Protein AF-A0A1H0NY35-F1 (afdb_monomer_lite)

Structure (mmCIF, N/CA/C/O backbone):
data_AF-A0A1H0NY35-F1
#
_entry.id   AF-A0A1H0NY35-F1
#
loop_
_atom_site.group_PDB
_atom_site.id
_atom_site.type_symbol
_atom_site.label_atom_id
_atom_site.label_alt_id
_atom_site.label_comp_id
_atom_site.label_asym_id
_atom_site.label_entity_id
_atom_site.label_seq_id
_atom_site.pdbx_PDB_ins_code
_atom_site.Cartn_x
_atom_site.Cartn_y
_atom_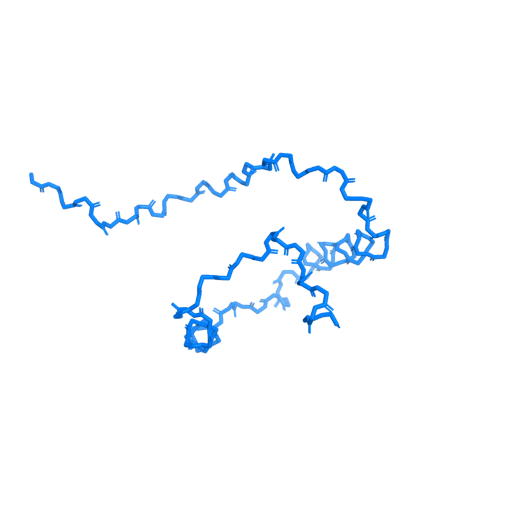site.Cartn_z
_atom_site.occupancy
_atom_site.B_iso_or_equiv
_atom_site.auth_seq_id
_atom_site.auth_comp_id
_atom_site.auth_asym_id
_atom_site.auth_atom_id
_atom_site.pdbx_PDB_model_num
ATOM 1 N N . MET A 1 1 ? -32.266 1.946 -14.266 1.00 39.09 1 MET A N 1
ATOM 2 C CA . MET A 1 1 ? -32.104 0.847 -13.294 1.00 39.09 1 MET A CA 1
ATOM 3 C C . MET A 1 1 ? -30.608 0.630 -13.138 1.00 39.09 1 MET A C 1
ATOM 5 O O . MET A 1 1 ? -30.018 0.021 -14.014 1.00 39.09 1 MET A O 1
ATOM 9 N N . ASN A 1 2 ? -29.995 1.227 -12.117 1.0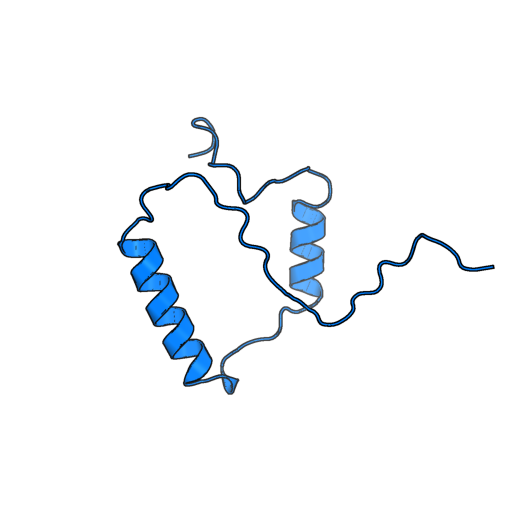0 44.34 2 ASN A N 1
ATOM 10 C CA . ASN A 1 2 ? -28.573 1.056 -11.812 1.00 44.34 2 ASN A CA 1
ATOM 11 C C . ASN A 1 2 ? -28.507 0.396 -10.433 1.00 44.34 2 ASN A C 1
ATOM 13 O O . ASN A 1 2 ? -29.099 0.919 -9.490 1.00 44.34 2 ASN A O 1
ATOM 17 N N . ASP A 1 3 ? -27.886 -0.776 -10.357 1.00 46.75 3 ASP A N 1
ATOM 18 C CA . ASP A 1 3 ? -27.732 -1.555 -9.127 1.00 46.75 3 ASP A CA 1
ATOM 19 C C . ASP A 1 3 ? -26.685 -0.874 -8.217 1.00 46.75 3 ASP A C 1
ATOM 21 O O . ASP A 1 3 ? -25.556 -0.661 -8.662 1.00 46.75 3 ASP A O 1
ATOM 25 N N . PRO A 1 4 ? -27.021 -0.471 -6.977 1.00 52.97 4 PRO A N 1
ATOM 26 C CA . PRO A 1 4 ? -26.141 0.341 -6.132 1.00 52.97 4 PRO A CA 1
ATOM 27 C C . PRO A 1 4 ? -25.026 -0.442 -5.406 1.00 52.97 4 PRO A C 1
ATOM 29 O O . PRO A 1 4 ? -24.437 0.096 -4.471 1.00 52.97 4 PRO A O 1
ATOM 32 N N . ARG A 1 5 ? -24.724 -1.696 -5.779 1.00 55.28 5 ARG A N 1
ATOM 33 C CA . ARG A 1 5 ? -23.778 -2.556 -5.029 1.00 55.28 5 ARG A CA 1
ATOM 34 C C . ARG A 1 5 ? -22.441 -2.867 -5.702 1.00 55.28 5 ARG A C 1
ATOM 36 O O . ARG A 1 5 ? -21.713 -3.716 -5.200 1.00 55.28 5 ARG A O 1
ATOM 43 N N . ILE A 1 6 ? -22.077 -2.183 -6.784 1.00 52.34 6 ILE A N 1
ATOM 44 C CA . ILE A 1 6 ? -20.719 -2.294 -7.338 1.00 52.34 6 ILE A CA 1
ATOM 45 C C . ILE A 1 6 ? -19.943 -1.023 -6.976 1.00 52.34 6 ILE A C 1
ATOM 47 O O . ILE A 1 6 ? -20.265 0.040 -7.514 1.00 52.34 6 ILE A O 1
ATOM 51 N N . PRO A 1 7 ? -18.942 -1.081 -6.078 1.00 41.91 7 PRO A N 1
ATOM 52 C CA . PRO A 1 7 ? -18.064 0.056 -5.860 1.00 41.91 7 PRO A CA 1
ATOM 53 C C . PRO A 1 7 ? -17.268 0.303 -7.147 1.00 41.91 7 PRO A C 1
ATOM 55 O O . PRO A 1 7 ? -16.512 -0.548 -7.611 1.00 41.91 7 PRO A O 1
ATOM 58 N N . ASN A 1 8 ? -17.491 1.466 -7.756 1.00 39.97 8 ASN A N 1
ATOM 59 C CA . ASN A 1 8 ? -16.713 1.947 -8.888 1.00 39.97 8 ASN A CA 1
ATOM 60 C C . ASN A 1 8 ? -15.312 2.310 -8.383 1.00 39.97 8 ASN A C 1
ATOM 62 O O . ASN A 1 8 ? -15.138 3.340 -7.732 1.00 39.97 8 ASN A O 1
ATOM 66 N N . ILE A 1 9 ? -14.328 1.449 -8.649 1.00 45.53 9 ILE A N 1
ATOM 67 C CA . ILE A 1 9 ? -12.918 1.707 -8.348 1.00 45.53 9 ILE A CA 1
ATOM 68 C C . ILE A 1 9 ? -12.386 2.668 -9.422 1.00 45.53 9 ILE A C 1
ATOM 70 O O . ILE A 1 9 ? -11.630 2.288 -10.314 1.00 45.53 9 ILE A O 1
ATOM 74 N N . THR A 1 10 ? -12.839 3.922 -9.385 1.00 45.97 10 THR A N 1
ATOM 75 C CA . THR A 1 10 ? -12.196 4.999 -10.139 1.00 45.97 10 THR A CA 1
ATOM 76 C C . THR A 1 10 ? -10.831 5.256 -9.504 1.00 45.97 10 THR A C 1
ATOM 78 O O . THR A 1 10 ? -10.713 5.334 -8.282 1.00 45.97 10 THR A O 1
ATOM 81 N N . ALA A 1 11 ? -9.805 5.357 -10.346 1.00 46.34 11 ALA A N 1
ATOM 82 C CA . ALA A 1 11 ? -8.382 5.451 -10.029 1.00 46.34 11 ALA A CA 1
ATOM 83 C C . ALA A 1 11 ? -7.942 6.766 -9.347 1.00 46.34 11 ALA A C 1
ATOM 85 O O . ALA A 1 11 ? -6.880 7.301 -9.652 1.00 46.34 11 ALA A O 1
ATOM 86 N N . ASP A 1 12 ? -8.722 7.272 -8.399 1.00 44.09 12 ASP A N 1
ATOM 87 C CA . ASP A 1 12 ? -8.375 8.426 -7.577 1.00 44.09 12 ASP A CA 1
ATOM 88 C C . ASP A 1 12 ? -8.041 7.942 -6.165 1.00 44.09 12 ASP A C 1
ATOM 90 O O . ASP A 1 12 ? -8.771 8.176 -5.202 1.00 44.09 12 ASP A O 1
ATOM 94 N N . ASN A 1 13 ? -6.909 7.244 -6.040 1.00 52.34 13 ASN A N 1
ATOM 95 C CA . ASN A 1 13 ? -6.281 6.966 -4.749 1.00 52.34 13 ASN A CA 1
ATOM 96 C C . ASN A 1 13 ? -5.728 8.277 -4.160 1.00 52.34 13 ASN A C 1
ATOM 98 O O . ASN A 1 13 ? -4.520 8.503 -4.090 1.00 52.34 13 ASN A O 1
ATOM 102 N N . ARG A 1 14 ? -6.622 9.190 -3.779 1.00 43.81 14 ARG A N 1
ATOM 103 C CA . ARG A 1 14 ? -6.288 10.317 -2.921 1.00 43.81 14 ARG A CA 1
ATOM 104 C C . ARG A 1 14 ? -6.423 9.811 -1.497 1.00 43.81 14 ARG A C 1
ATOM 106 O O . ARG A 1 14 ? -7.513 9.834 -0.933 1.00 43.81 14 ARG A O 1
ATOM 113 N N . VAL A 1 15 ? -5.305 9.367 -0.928 1.00 46.72 15 VAL A N 1
ATOM 114 C CA . VAL A 1 15 ? -5.175 9.157 0.514 1.00 46.72 15 VAL A CA 1
ATOM 115 C C . VAL A 1 15 ? -5.531 10.485 1.185 1.00 46.72 15 VAL A C 1
ATOM 117 O O . VAL A 1 15 ? -4.750 11.436 1.189 1.00 46.72 15 VAL A O 1
ATOM 120 N N . GLN A 1 16 ? -6.763 10.598 1.674 1.00 41.66 16 GLN A N 1
ATOM 121 C CA . GLN A 1 16 ? -7.132 11.639 2.618 1.00 41.66 16 GLN A CA 1
ATOM 122 C C . GLN A 1 16 ? -6.483 11.225 3.932 1.00 41.66 16 GLN A C 1
ATOM 124 O O . GLN A 1 16 ? -7.002 10.375 4.649 1.00 41.66 16 GLN A O 1
ATOM 129 N N . SER A 1 17 ? -5.296 11.771 4.203 1.00 45.62 17 SER A N 1
ATOM 130 C CA . SER A 1 17 ? -4.676 11.698 5.520 1.00 45.62 17 SER A CA 1
ATOM 131 C C . SER A 1 17 ? -5.568 12.463 6.493 1.00 45.62 17 SER A C 1
ATOM 133 O O . SER A 1 17 ? -5.385 13.657 6.721 1.00 45.62 17 SER A O 1
ATOM 135 N N . ASN A 1 18 ? -6.580 11.783 7.023 1.00 46.38 18 ASN A N 1
ATOM 136 C CA . ASN A 1 18 ? -7.240 12.211 8.239 1.00 46.38 18 ASN A CA 1
ATOM 137 C C . ASN A 1 18 ? -6.141 12.209 9.299 1.00 46.38 18 ASN A C 1
ATOM 139 O O . ASN A 1 18 ? -5.498 11.183 9.509 1.00 46.38 18 ASN A O 1
ATOM 143 N N . THR A 1 19 ? -5.846 13.383 9.852 1.00 45.75 19 THR A N 1
ATOM 144 C CA . THR A 1 19 ? -4.812 13.583 10.863 1.00 45.75 19 THR A CA 1
ATOM 145 C C . THR A 1 19 ? -5.033 12.593 12.000 1.00 45.75 19 THR A C 1
ATOM 147 O O . THR A 1 19 ? -5.911 12.791 12.834 1.00 45.75 19 THR A O 1
ATOM 150 N N . ALA A 1 20 ? -4.253 11.513 12.007 1.00 50.66 20 ALA A N 1
ATOM 151 C CA . ALA A 1 20 ? -3.995 10.768 13.219 1.00 50.66 20 ALA A CA 1
ATOM 152 C C . ALA A 1 20 ? -3.345 11.757 14.192 1.00 50.66 20 ALA A C 1
ATOM 154 O O . ALA A 1 20 ? -2.486 12.547 13.782 1.00 50.66 20 ALA A O 1
ATOM 155 N N . GLU A 1 21 ? -3.786 11.747 15.451 1.00 50.12 21 GLU A N 1
ATOM 156 C CA . GLU A 1 21 ? -3.072 12.390 16.558 1.00 50.12 21 GLU A CA 1
ATOM 157 C C . GLU A 1 21 ? -1.563 12.151 16.381 1.00 50.12 21 GLU A C 1
ATOM 159 O O . GLU A 1 21 ? -1.202 11.063 15.917 1.00 50.12 21 GLU A O 1
ATOM 164 N N . PRO A 1 22 ? -0.679 13.124 16.681 1.00 48.72 22 PRO A N 1
ATOM 165 C CA . PRO A 1 22 ? 0.754 12.982 16.462 1.00 48.72 22 PRO A CA 1
ATOM 166 C C . PRO A 1 22 ? 1.305 11.896 17.391 1.00 48.72 22 PRO A C 1
ATOM 168 O O . PRO A 1 22 ? 1.844 12.160 18.461 1.00 48.72 22 PRO A O 1
ATOM 171 N N . MET A 1 23 ? 1.154 10.645 16.970 1.00 56.81 23 MET A N 1
ATOM 172 C CA . MET A 1 23 ? 1.974 9.539 17.395 1.00 56.81 23 MET A CA 1
ATOM 173 C C . MET A 1 23 ? 3.363 9.943 16.935 1.00 56.81 23 MET A C 1
ATOM 175 O O . MET A 1 23 ? 3.576 10.090 15.729 1.00 56.81 23 MET A O 1
ATOM 179 N N . GLU A 1 24 ? 4.261 10.227 17.877 1.00 58.56 24 GLU A N 1
ATOM 180 C CA . GLU A 1 24 ? 5.677 10.463 17.602 1.00 58.56 24 GLU A CA 1
ATOM 181 C C . GLU A 1 24 ? 6.144 9.343 16.672 1.00 58.56 24 GLU A C 1
ATOM 183 O O . GLU A 1 24 ? 6.334 8.201 17.098 1.00 58.56 24 GLU A O 1
ATOM 188 N N . ALA A 1 25 ? 6.206 9.632 15.369 1.00 61.47 25 ALA A N 1
ATOM 189 C CA . ALA A 1 25 ? 6.481 8.616 14.377 1.00 61.47 25 ALA A CA 1
ATOM 190 C C . ALA A 1 25 ? 7.861 8.078 14.718 1.00 61.47 25 ALA A C 1
ATOM 192 O O . ALA A 1 25 ? 8.840 8.831 14.696 1.00 61.47 25 ALA A O 1
ATOM 193 N N . HIS A 1 26 ? 7.931 6.800 15.099 1.00 73.12 26 HIS A N 1
ATOM 194 C CA . HIS A 1 26 ? 9.187 6.184 15.492 1.00 73.12 26 HIS A CA 1
ATOM 195 C C . HIS A 1 26 ? 10.208 6.478 14.394 1.00 73.12 26 HIS A C 1
ATOM 197 O O . HIS A 1 26 ? 10.045 6.050 13.254 1.00 73.12 26 HIS A O 1
ATOM 203 N N . HIS A 1 27 ? 11.252 7.242 14.722 1.00 78.44 27 HIS A N 1
ATOM 204 C CA . HIS A 1 27 ? 12.215 7.747 13.739 1.00 78.44 27 HIS A CA 1
ATOM 205 C C . HIS A 1 27 ? 12.836 6.611 12.897 1.00 78.44 27 HIS A C 1
ATOM 207 O O . HIS A 1 27 ? 13.220 6.803 11.742 1.00 78.44 27 HIS A O 1
ATOM 213 N N . SER A 1 28 ? 12.909 5.402 13.461 1.00 77.19 28 SER A N 1
ATOM 214 C CA . SER A 1 28 ? 13.292 4.173 12.763 1.00 77.19 28 SER A CA 1
ATOM 215 C C . SER A 1 28 ? 12.303 3.758 11.668 1.00 77.19 28 SER A C 1
ATOM 217 O O . SER A 1 28 ? 12.742 3.378 10.583 1.00 77.19 28 SER A O 1
ATOM 219 N N . VAL A 1 29 ? 10.995 3.851 11.915 1.00 81.31 29 VAL A N 1
ATOM 220 C CA . VAL A 1 29 ? 9.941 3.541 10.939 1.00 81.31 29 VAL A CA 1
ATOM 221 C C . VAL A 1 29 ? 9.985 4.548 9.797 1.00 81.31 29 VAL A C 1
ATOM 223 O O . VAL A 1 29 ? 10.104 4.137 8.645 1.00 81.31 29 VAL A O 1
ATOM 226 N N . SER A 1 30 ? 10.015 5.851 10.096 1.00 82.62 30 SER A N 1
ATOM 227 C CA . SER A 1 30 ? 10.068 6.901 9.066 1.00 82.62 30 SER A CA 1
ATOM 228 C C . SER A 1 30 ? 11.286 6.745 8.151 1.00 82.62 30 SER A C 1
ATOM 230 O O . SER A 1 30 ? 11.143 6.702 6.931 1.00 82.62 30 SER A O 1
ATOM 232 N N . ARG A 1 31 ? 12.478 6.535 8.727 1.00 86.44 31 ARG A N 1
ATOM 233 C CA . ARG A 1 31 ? 13.704 6.296 7.948 1.00 86.44 31 ARG A CA 1
ATOM 234 C C . ARG A 1 31 ? 13.634 5.017 7.108 1.00 86.44 31 ARG A C 1
ATOM 236 O O . ARG A 1 31 ? 14.141 4.991 5.989 1.00 86.44 31 ARG A O 1
ATOM 243 N N . THR A 1 32 ? 13.034 3.953 7.640 1.00 88.50 32 THR A N 1
ATOM 244 C CA . THR A 1 32 ? 12.852 2.698 6.894 1.00 88.50 32 THR A CA 1
ATOM 245 C C . THR A 1 32 ? 11.940 2.907 5.686 1.00 88.50 32 THR A C 1
ATOM 247 O O . THR A 1 32 ? 12.265 2.449 4.592 1.00 88.50 32 THR A O 1
ATOM 250 N N . LEU A 1 33 ? 10.836 3.638 5.859 1.00 89.50 33 LEU A N 1
ATOM 251 C CA . LEU A 1 33 ? 9.891 3.936 4.781 1.00 89.50 33 LEU A CA 1
ATOM 252 C C . LEU A 1 33 ? 10.502 4.839 3.703 1.00 89.50 33 LEU A C 1
ATOM 254 O O . LEU A 1 33 ? 10.277 4.600 2.520 1.00 89.50 33 LEU A O 1
ATOM 258 N N . GLU A 1 34 ? 11.320 5.823 4.082 1.00 92.62 34 GLU A N 1
ATOM 259 C CA . GLU A 1 34 ? 12.066 6.655 3.127 1.00 92.62 34 GLU A CA 1
ATOM 260 C C . GLU A 1 34 ? 13.034 5.822 2.275 1.00 92.62 34 GLU A C 1
ATOM 262 O O . GLU A 1 34 ? 13.100 5.995 1.057 1.00 92.62 34 GLU A O 1
ATOM 267 N N . LEU A 1 35 ? 13.761 4.888 2.899 1.00 94.06 35 LEU A N 1
ATOM 268 C CA . LEU A 1 35 ? 14.699 4.011 2.198 1.00 94.06 35 LEU A CA 1
ATOM 269 C C . LEU A 1 35 ? 13.975 3.049 1.248 1.00 94.06 35 LEU A C 1
ATOM 271 O O . LEU A 1 35 ? 14.409 2.863 0.112 1.00 94.06 35 LEU A O 1
ATOM 275 N N . LEU A 1 36 ? 12.845 2.491 1.687 1.00 89.12 36 LEU A N 1
ATOM 276 C CA . LEU A 1 36 ? 11.985 1.657 0.851 1.00 89.12 36 LEU A CA 1
ATOM 277 C C . LEU A 1 36 ? 11.420 2.448 -0.339 1.00 89.12 36 LEU A C 1
ATOM 279 O O . LEU A 1 36 ? 11.474 1.972 -1.470 1.00 89.12 36 LEU A O 1
ATOM 283 N N . ALA A 1 37 ? 10.937 3.671 -0.107 1.00 91.00 37 ALA A N 1
ATOM 284 C CA . ALA A 1 37 ? 10.420 4.536 -1.165 1.00 91.00 37 ALA A CA 1
ATOM 285 C C . ALA A 1 37 ? 11.503 4.894 -2.197 1.00 91.00 37 ALA A C 1
ATOM 287 O O . ALA A 1 37 ? 11.233 4.918 -3.400 1.00 91.00 37 ALA A O 1
ATOM 288 N N . ALA A 1 38 ? 12.735 5.148 -1.750 1.00 94.25 38 ALA A N 1
ATOM 289 C CA . ALA A 1 38 ? 13.864 5.375 -2.646 1.00 94.25 38 ALA A CA 1
ATOM 290 C C . ALA A 1 38 ? 14.199 4.122 -3.481 1.00 94.25 38 ALA A C 1
ATOM 292 O O . 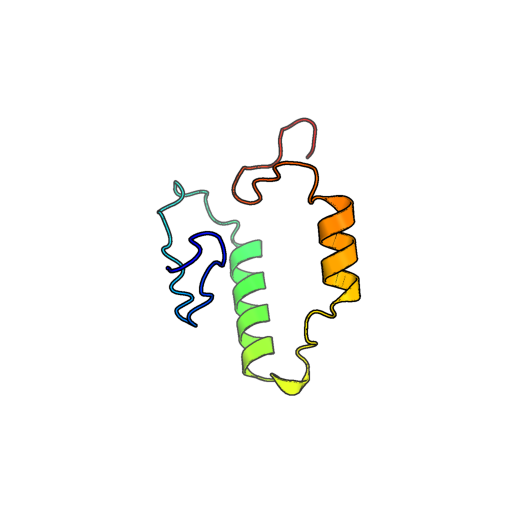ALA A 1 38 ? 14.399 4.246 -4.689 1.00 94.25 38 ALA A O 1
ATOM 293 N N . ASP A 1 39 ? 14.204 2.929 -2.871 1.00 92.69 39 ASP A N 1
ATOM 294 C CA . ASP A 1 39 ? 14.466 1.655 -3.564 1.00 92.69 39 ASP A CA 1
ATOM 295 C C . ASP A 1 39 ? 13.386 1.342 -4.613 1.00 92.69 39 ASP A C 1
ATOM 297 O O . ASP A 1 39 ? 13.713 1.000 -5.748 1.00 92.69 39 ASP A O 1
ATOM 301 N N . MET A 1 40 ? 12.107 1.545 -4.277 1.00 91.06 40 MET A N 1
ATOM 302 C CA . MET A 1 40 ? 10.979 1.344 -5.201 1.00 91.06 40 MET A CA 1
ATOM 303 C C . MET A 1 40 ? 11.045 2.279 -6.415 1.00 91.06 40 MET A C 1
ATOM 305 O O . MET A 1 40 ? 10.761 1.855 -7.533 1.00 91.06 40 MET A O 1
ATOM 309 N N . ASN A 1 41 ? 11.430 3.543 -6.209 1.00 93.44 41 ASN A N 1
ATOM 310 C CA . ASN A 1 41 ? 11.573 4.510 -7.302 1.00 93.44 41 ASN A CA 1
ATOM 311 C C . ASN A 1 41 ? 12.787 4.214 -8.190 1.00 93.44 41 ASN A C 1
ATOM 313 O O . ASN A 1 41 ? 12.737 4.458 -9.395 1.00 93.44 41 ASN A O 1
ATOM 317 N N . ALA A 1 42 ? 13.880 3.722 -7.602 1.00 96.19 42 ALA A N 1
ATOM 318 C CA . ALA A 1 42 ? 15.099 3.402 -8.334 1.00 96.19 42 ALA A CA 1
ATOM 319 C C . ALA A 1 42 ? 14.984 2.095 -9.135 1.00 96.19 42 ALA A C 1
ATOM 321 O O . ALA A 1 42 ? 15.584 2.002 -10.205 1.00 96.19 42 ALA A O 1
ATOM 322 N N . TYR A 1 43 ? 14.218 1.118 -8.634 1.00 94.50 43 TYR A N 1
ATOM 323 C CA . TYR A 1 43 ? 14.114 -0.225 -9.215 1.00 94.50 43 TYR A CA 1
ATOM 324 C C . TYR A 1 43 ? 12.660 -0.718 -9.315 1.00 94.50 43 TYR A C 1
ATOM 326 O O . TYR A 1 43 ? 12.290 -1.715 -8.679 1.00 94.50 43 TYR A O 1
ATOM 334 N N . PRO A 1 44 ? 11.802 -0.056 -10.112 1.00 88.81 44 PRO A N 1
ATOM 335 C CA . PRO A 1 44 ? 10.406 -0.461 -10.270 1.00 88.81 44 PRO A CA 1
ATOM 336 C C . PRO A 1 44 ? 10.255 -1.892 -10.816 1.00 88.81 44 PRO A C 1
ATOM 338 O O . PRO A 1 44 ? 9.280 -2.572 -10.508 1.00 88.81 44 PRO A O 1
ATOM 341 N N . GLU A 1 45 ? 11.233 -2.398 -11.570 1.00 93.25 45 GLU A N 1
ATOM 342 C CA . GLU A 1 45 ? 11.263 -3.770 -12.091 1.00 93.25 45 GLU A CA 1
ATOM 343 C C . GLU A 1 45 ? 11.419 -4.850 -11.008 1.00 93.25 45 GLU A C 1
ATOM 345 O O . GLU A 1 45 ? 11.121 -6.018 -11.261 1.00 93.25 45 GLU A O 1
ATOM 350 N N . ARG A 1 46 ? 11.874 -4.477 -9.802 1.00 90.00 46 ARG A N 1
ATOM 351 C CA . ARG A 1 46 ? 11.956 -5.376 -8.639 1.00 90.00 46 ARG A CA 1
ATOM 352 C C . ARG A 1 46 ? 10.639 -5.458 -7.869 1.00 90.00 46 ARG A C 1
ATOM 354 O O . ARG A 1 46 ? 10.509 -6.314 -6.993 1.00 90.00 46 ARG A O 1
ATOM 361 N N . MET A 1 47 ? 9.670 -4.591 -8.171 1.00 83.69 47 MET A N 1
ATOM 362 C CA . MET A 1 47 ? 8.362 -4.627 -7.528 1.00 83.69 47 MET A CA 1
ATOM 363 C C . MET A 1 47 ? 7.576 -5.832 -8.037 1.00 83.69 47 MET A C 1
ATOM 365 O O . MET A 1 47 ? 7.258 -5.943 -9.220 1.00 83.69 47 MET A O 1
ATOM 369 N N . LEU A 1 48 ? 7.253 -6.743 -7.125 1.00 82.69 48 LEU A N 1
ATOM 370 C CA . LEU A 1 48 ? 6.396 -7.875 -7.433 1.00 82.69 48 LEU A CA 1
ATOM 371 C C . LEU A 1 48 ? 4.931 -7.443 -7.299 1.00 8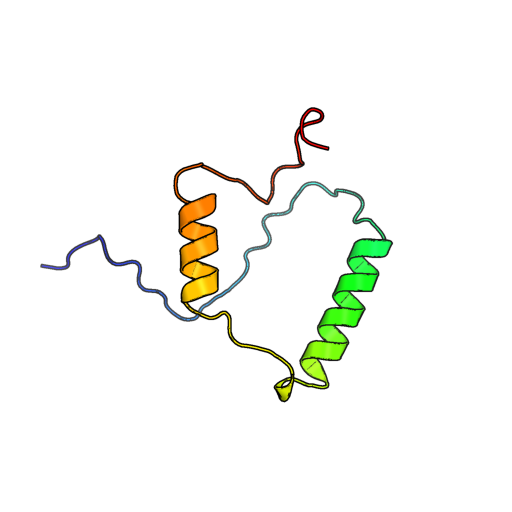2.69 48 LEU A C 1
ATOM 373 O O . LEU A 1 48 ? 4.571 -6.835 -6.287 1.00 82.69 48 LEU A O 1
ATOM 377 N N . PRO A 1 49 ? 4.074 -7.745 -8.288 1.00 78.75 49 PRO A N 1
ATOM 378 C CA . PRO A 1 49 ? 2.645 -7.549 -8.128 1.00 78.75 49 PRO A CA 1
ATOM 379 C C . PRO A 1 49 ? 2.145 -8.420 -6.975 1.00 78.75 49 PRO A C 1
ATOM 381 O O . PRO A 1 49 ? 2.602 -9.550 -6.793 1.00 78.75 49 PRO A O 1
ATOM 384 N N . VAL A 1 50 ? 1.186 -7.900 -6.212 1.00 81.38 50 VAL A N 1
ATOM 385 C CA . VAL A 1 50 ? 0.464 -8.713 -5.232 1.00 81.38 50 VAL A CA 1
ATOM 386 C C . VAL A 1 50 ? -0.292 -9.782 -6.011 1.00 81.38 50 VAL A C 1
ATOM 388 O O . VAL A 1 50 ? -1.189 -9.467 -6.795 1.00 81.38 50 VAL A O 1
ATOM 391 N N . ASP A 1 51 ? 0.112 -11.038 -5.844 1.00 86.19 51 ASP A N 1
ATOM 392 C CA . ASP A 1 51 ? -0.555 -12.146 -6.510 1.00 86.19 51 ASP A CA 1
ATOM 393 C C . ASP A 1 51 ? -1.926 -12.418 -5.868 1.00 86.19 51 ASP A C 1
ATOM 395 O O . ASP A 1 51 ? -2.157 -12.162 -4.681 1.00 86.19 51 ASP A O 1
ATOM 399 N N . THR A 1 52 ? -2.866 -12.924 -6.669 1.00 89.06 52 THR A N 1
ATOM 400 C CA . THR A 1 52 ? -4.240 -13.182 -6.214 1.00 89.06 52 THR A CA 1
ATOM 401 C C . THR A 1 52 ? -4.288 -14.220 -5.100 1.00 89.06 52 THR A C 1
ATOM 403 O O . THR A 1 52 ? -5.155 -14.152 -4.241 1.00 89.06 52 THR A O 1
ATOM 406 N N . HIS A 1 53 ? -3.334 -15.149 -5.061 1.00 87.50 53 HIS A N 1
ATOM 407 C CA . HIS A 1 53 ? -3.274 -16.180 -4.035 1.00 87.50 53 HIS A CA 1
ATOM 408 C C . HIS A 1 53 ? -2.844 -15.610 -2.671 1.00 87.50 53 HIS A C 1
ATOM 410 O O . HIS A 1 53 ? -3.376 -16.016 -1.639 1.00 87.50 53 HIS A O 1
ATOM 416 N N . LEU A 1 54 ? -1.930 -14.640 -2.633 1.00 85.88 54 LEU A N 1
ATOM 417 C CA . LEU A 1 54 ? -1.586 -13.894 -1.428 1.00 85.88 54 LEU A CA 1
ATOM 418 C C . LEU A 1 54 ? -2.779 -13.067 -0.948 1.00 85.88 54 LEU A C 1
ATOM 420 O O . LEU A 1 54 ? -3.076 -13.089 0.245 1.00 85.88 54 LEU A O 1
ATOM 424 N N . PHE A 1 55 ? -3.479 -12.396 -1.865 1.00 86.88 55 PHE A N 1
ATOM 425 C CA . PHE A 1 55 ? -4.702 -11.664 -1.536 1.00 86.88 55 PHE A CA 1
ATOM 426 C C . PHE A 1 55 ? -5.759 -12.592 -0.921 1.00 86.88 55 PHE A C 1
ATOM 428 O O . PHE A 1 55 ? -6.206 -12.344 0.195 1.00 86.88 55 PHE A O 1
ATOM 435 N N . ASP A 1 56 ? -6.061 -13.716 -1.574 1.00 88.88 56 ASP A N 1
ATOM 436 C CA . ASP A 1 56 ? -7.034 -14.702 -1.094 1.00 88.88 56 ASP A CA 1
ATOM 437 C C . ASP A 1 56 ? -6.644 -15.276 0.272 1.00 88.88 56 ASP A C 1
ATOM 439 O O . ASP A 1 56 ? -7.496 -15.474 1.138 1.00 88.88 56 ASP A O 1
ATOM 443 N N . ARG A 1 57 ? -5.348 -15.512 0.504 1.00 91.12 57 ARG A N 1
ATOM 444 C CA . ARG A 1 57 ? -4.843 -15.972 1.804 1.00 91.12 57 ARG A CA 1
ATOM 445 C C . A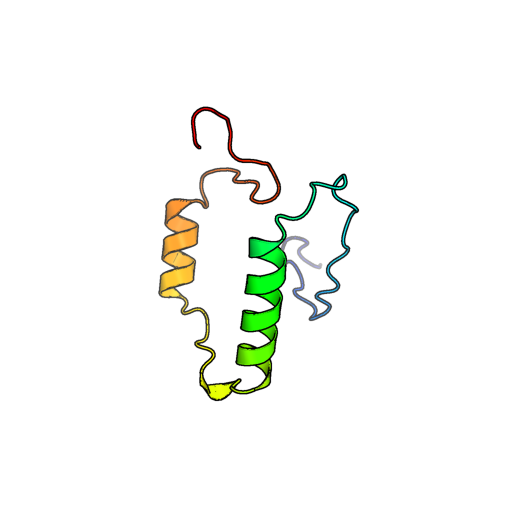RG A 1 57 ? -5.033 -14.930 2.895 1.00 91.12 57 ARG A C 1
ATOM 447 O O . ARG A 1 57 ? -5.466 -15.295 3.985 1.00 91.12 57 ARG A O 1
ATOM 454 N N . ILE A 1 58 ? -4.721 -13.664 2.619 1.00 86.38 58 ILE A N 1
ATOM 455 C CA . ILE A 1 58 ? -4.939 -12.568 3.571 1.00 86.38 58 ILE A CA 1
ATOM 456 C C . ILE A 1 58 ? -6.438 -12.447 3.858 1.00 86.38 58 ILE A C 1
ATOM 458 O O . ILE A 1 58 ? -6.842 -12.492 5.016 1.00 86.38 58 ILE A O 1
ATOM 462 N N . THR A 1 59 ? -7.281 -12.396 2.826 1.00 85.75 59 THR A N 1
ATOM 463 C CA . THR A 1 59 ? -8.738 -12.323 2.984 1.00 85.75 59 THR A CA 1
ATOM 464 C C . THR A 1 59 ? -9.303 -13.537 3.720 1.00 85.75 59 THR A C 1
ATOM 466 O O . THR A 1 59 ? -10.178 -13.380 4.563 1.00 85.75 59 THR A O 1
ATOM 469 N N . SER A 1 60 ? -8.796 -14.745 3.486 1.00 89.56 60 SER A N 1
ATOM 470 C CA . SER A 1 60 ? -9.213 -15.921 4.255 1.00 89.56 60 SER A CA 1
ATOM 471 C C . SER A 1 60 ? -8.795 -15.829 5.724 1.00 89.56 60 SER A C 1
ATOM 473 O O . SER A 1 60 ? -9.528 -16.309 6.588 1.00 89.56 60 SER A O 1
ATOM 475 N N . LEU A 1 61 ? -7.622 -15.255 6.006 1.00 87.56 61 LEU A N 1
ATOM 476 C CA . LEU A 1 61 ? -7.068 -15.164 7.354 1.00 87.56 61 LEU A CA 1
ATOM 477 C C . LEU A 1 61 ? -7.770 -14.094 8.194 1.00 87.56 61 LEU A C 1
ATOM 479 O O . LEU A 1 61 ? -8.107 -14.365 9.341 1.00 87.56 61 LEU A O 1
ATOM 483 N N . VAL A 1 62 ? -8.001 -12.906 7.629 1.00 86.19 62 VAL A N 1
ATOM 484 C CA . VAL A 1 62 ? -8.532 -11.751 8.374 1.00 86.19 62 VAL A CA 1
ATOM 485 C C . VAL A 1 62 ? -9.887 -11.257 7.882 1.00 86.19 62 VAL A C 1
ATOM 487 O O . VAL A 1 62 ? -10.542 -10.514 8.590 1.00 86.19 62 VAL A O 1
ATOM 490 N N . GLY A 1 63 ? -10.375 -11.678 6.715 1.00 82.75 63 GLY A N 1
ATOM 491 C CA . GLY A 1 63 ? -11.596 -11.126 6.103 1.00 82.75 63 GLY A CA 1
ATOM 492 C C . GLY A 1 63 ? -12.910 -11.481 6.805 1.00 82.75 63 GLY A C 1
ATOM 493 O O . GLY A 1 63 ? -13.960 -10.986 6.409 1.00 82.75 63 GLY A O 1
ATOM 494 N N . HIS A 1 64 ? -12.866 -12.330 7.833 1.00 86.75 64 HIS A N 1
ATOM 495 C CA . HIS A 1 64 ? -14.002 -12.618 8.713 1.00 86.75 64 HIS A CA 1
ATOM 496 C C . HIS A 1 64 ? -13.933 -11.855 10.048 1.00 86.75 64 HIS A C 1
ATOM 498 O O . HIS A 1 64 ? -14.839 -11.993 10.869 1.00 86.75 64 HIS A O 1
ATOM 504 N N . VAL A 1 65 ? -12.873 -11.071 10.266 1.00 81.88 65 VAL A N 1
ATOM 505 C CA . VAL A 1 65 ? -12.637 -10.259 11.462 1.00 81.88 65 VAL A CA 1
ATOM 506 C C . VAL A 1 65 ? -12.555 -8.797 11.034 1.00 81.88 65 VAL A C 1
ATOM 508 O O . VAL A 1 65 ? -11.935 -8.469 10.026 1.00 81.88 65 VAL A O 1
ATOM 511 N N . ASP A 1 66 ? -13.196 -7.910 11.787 1.00 79.25 66 ASP A N 1
ATOM 512 C CA . ASP A 1 66 ? -13.034 -6.472 11.580 1.00 79.25 66 ASP A CA 1
ATOM 513 C C . ASP A 1 66 ? -11.672 -6.049 12.145 1.00 79.25 66 ASP A C 1
ATOM 515 O O . ASP A 1 66 ? -11.495 -5.956 13.360 1.00 79.25 66 ASP A O 1
ATOM 519 N N . VAL A 1 67 ? -10.677 -5.912 11.265 1.00 77.69 67 VAL A N 1
ATOM 520 C CA . VAL A 1 67 ? -9.297 -5.569 11.630 1.00 77.69 67 VAL A CA 1
ATOM 521 C C . VAL A 1 67 ? -9.023 -4.124 11.235 1.00 77.69 67 VAL A C 1
ATOM 523 O O . VAL A 1 67 ? -8.868 -3.817 10.051 1.00 77.69 67 VAL A O 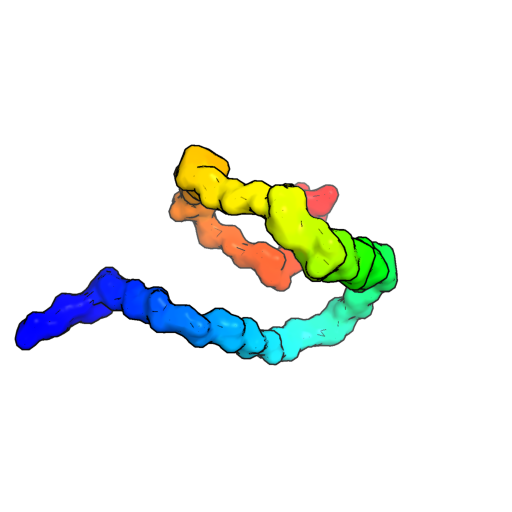1
ATOM 526 N N . ASP A 1 68 ? -8.902 -3.245 12.229 1.00 78.62 68 ASP A N 1
ATOM 527 C CA . ASP A 1 68 ? -8.429 -1.877 12.021 1.00 78.62 68 ASP A CA 1
ATOM 528 C C . ASP A 1 68 ? -6.906 -1.799 12.185 1.00 78.62 68 ASP A C 1
ATOM 530 O O . ASP A 1 68 ? -6.383 -1.750 13.295 1.00 78.62 68 ASP A O 1
ATOM 534 N N . LEU A 1 69 ? -6.187 -1.747 11.060 1.00 78.62 69 LEU A N 1
ATOM 535 C CA . LEU A 1 69 ? -4.726 -1.587 11.033 1.00 78.62 69 LEU A CA 1
ATOM 536 C C . LEU A 1 69 ? -4.253 -0.180 11.444 1.00 78.62 69 LEU A C 1
ATOM 538 O O . LEU A 1 69 ? -3.048 0.039 11.565 1.00 78.62 69 LEU A O 1
ATOM 542 N N . ASN A 1 70 ? -5.171 0.777 11.612 1.00 79.25 70 ASN A N 1
ATOM 543 C CA . ASN A 1 70 ? -4.851 2.124 12.089 1.00 79.25 70 ASN A CA 1
ATOM 544 C C . ASN A 1 70 ? -4.966 2.237 13.612 1.00 79.25 70 ASN A C 1
ATOM 546 O O . ASN A 1 70 ? -4.481 3.214 14.187 1.00 79.25 70 ASN A O 1
ATOM 550 N N . SER A 1 71 ? -5.593 1.256 14.265 1.00 79.94 71 SER A N 1
ATOM 551 C CA . SER A 1 71 ? -5.596 1.162 15.717 1.00 79.94 71 SER A CA 1
ATOM 552 C C . SER A 1 71 ? -4.248 0.612 16.195 1.00 79.94 71 SER A C 1
ATOM 554 O O . SER A 1 71 ? -3.727 -0.331 15.595 1.00 79.94 71 SER A O 1
ATOM 556 N N . PRO A 1 72 ? -3.678 1.143 17.292 1.00 78.81 72 PRO A N 1
ATOM 557 C CA . PRO A 1 72 ? -2.578 0.483 17.982 1.00 78.81 72 PRO A CA 1
ATOM 558 C C . PRO A 1 72 ? -2.945 -0.963 18.331 1.00 78.81 72 PRO A C 1
ATOM 560 O O . PRO A 1 72 ? -4.116 -1.258 18.598 1.00 78.81 72 PRO A O 1
ATOM 563 N N . LEU A 1 73 ? -1.937 -1.841 18.367 1.00 77.56 73 LEU A N 1
ATOM 564 C CA . LEU A 1 73 ? -2.096 -3.173 18.946 1.00 77.56 73 LEU A CA 1
ATOM 565 C C . LEU A 1 73 ? -2.557 -3.033 20.399 1.00 77.56 73 LEU A C 1
ATOM 567 O O . LEU A 1 73 ? -2.167 -2.097 21.106 1.00 77.56 73 LEU A O 1
ATOM 571 N N . SER A 1 74 ? -3.420 -3.946 20.837 1.00 80.19 74 SER A N 1
ATOM 572 C CA . SER A 1 74 ? -3.795 -3.998 22.244 1.00 80.19 74 SER A CA 1
ATOM 573 C C . SER A 1 74 ? -2.573 -4.411 23.075 1.00 80.19 74 SER A C 1
ATOM 575 O O . SER A 1 74 ? -1.693 -5.110 22.582 1.00 80.19 74 SER A O 1
ATOM 577 N N . ALA A 1 75 ? -2.521 -4.027 24.352 1.00 79.44 75 ALA A N 1
ATOM 578 C CA . ALA A 1 75 ? -1.433 -4.441 25.247 1.00 79.44 75 ALA A CA 1
ATOM 579 C C . ALA A 1 75 ? -1.375 -5.968 25.478 1.00 79.44 75 ALA A C 1
ATOM 581 O O . ALA A 1 75 ? -0.409 -6.470 26.044 1.00 79.44 75 ALA A O 1
ATOM 582 N N . GLU A 1 76 ? -2.425 -6.696 25.092 1.00 79.62 76 GLU A N 1
ATOM 583 C CA . GLU A 1 76 ? -2.497 -8.157 25.157 1.00 79.62 76 GLU A CA 1
ATOM 584 C C . GLU A 1 76 ? -1.916 -8.816 23.888 1.00 79.62 76 GLU A C 1
ATOM 586 O O . GLU A 1 76 ? -1.561 -9.993 23.933 1.00 79.62 76 GLU A O 1
ATOM 591 N N . ASP A 1 77 ? -1.796 -8.055 22.791 1.00 76.69 77 ASP A N 1
ATOM 592 C CA . ASP A 1 77 ? -1.352 -8.496 21.459 1.00 76.69 77 ASP A CA 1
ATOM 593 C C . ASP A 1 77 ? 0.033 -7.939 21.047 1.00 76.69 77 ASP A C 1
ATOM 595 O O . ASP A 1 77 ? 0.478 -8.189 19.923 1.00 76.69 77 ASP A O 1
ATOM 599 N N . GLU A 1 78 ? 0.696 -7.164 21.916 1.00 58.81 78 GLU A N 1
ATOM 600 C CA . GLU A 1 78 ? 2.075 -6.656 21.742 1.00 58.81 78 GLU A CA 1
ATOM 601 C C . GLU A 1 78 ? 3.138 -7.726 22.056 1.00 58.81 78 GLU A C 1
ATOM 603 O O . GLU A 1 78 ? 4.085 -7.870 21.244 1.00 58.81 78 GLU A O 1
#

Secondary structure (DSSP, 8-state):
---TTS----S---------------HHHHHHHHHHHHHHHH-GGGPPP--HHHHHHHHHHHTTS---TTSPPPTTT-

pLDDT: mean 73.01, std 18.25, range [39.09, 96.19]

Radius of gyration: 17.46 Å; chains: 1; bounding box: 47×30×38 Å

Sequence (78 aa):
MNDPRIPNITADNRVQSNTAEPMEAHHSVSRTLELLAADMNAYPERMLPVDTHLFDRITSLVGHVDVDLNSPLSAEDE

Organism: NCBI:txid702115

Foldseek 3Di:
DDDPPDPDPDPPPPPPPPDDDCPVPPVVNVVVVVVVVVVCVVCVVPDDPDDVVNVVVVCVVPVVDDDDPVDDDDPVRD

InterPro domains:
  IPR031848 PrlF antitoxin [PF15937] (11-76)